Protein 8TW0 (pdb70)

B-factor: mean 18.51, std 9.75, range [5.6, 65.68]

Solvent-accessible surface area: 6168 Å² total

Secondary structure (P-SEA, 3-state):
ccccccccccccccccccccccccc/ccccccccccccccccccccccccc/cccccccccccccccccccccccccc

Sequence (76 aa):
PKGRGPKGFGYGPRGRGKKGPRGPGSSKGDGPGDRGPKGPGYKGPGDKGFRPDGDRGPRGPGYGDDGPEGDGPPGDG

Radius of gyration: 24.78 Å; Cα contacts (8 Å, |Δi|>4): 257; chains: 3; bounding box: 76×41×23 Å

Structure (mmCIF, N/CA/C/O backbone):
data_8TW0
#
_entry.id   8TW0
#
_cell.length_a   27.706
_cell.length_b   27.876
_cell.length_c   28.396
_cell.angle_alpha   109.42
_cell.angle_beta   111.80
_cell.angle_gamma   95.73
#
_symmetry.space_group_name_H-M   'P 1'
#
loop_
_entity.id
_entity.type
_entity.pdbx_description
1 polymer 'Collagen Mimetic Peptide A'
2 polymer 'Collagen Mimetic Peptide B'
3 polymer 'Collagen Mimetic Peptide C'
4 non-polymer 'SULFATE ION'
5 water water
#
loop_
_atom_site.group_PDB
_atom_site.id
_atom_site.type_symbol
_atom_site.label_atom_id
_atom_site.label_alt_id
_atom_site.label_comp_id
_atom_site.label_asym_id
_atom_site.label_entity_id
_atom_site.label_seq_id
_atom_site.pdbx_PDB_ins_code
_atom_site.Cartn_x
_atom_site.Cartn_y
_atom_site.Cartn_z
_atom_site.occupancy
_atom_site.B_iso_or_equiv
_atom_site.auth_seq_id
_atom_site.auth_comp_id
_atom_site.auth_asym_id
_atom_site.auth_atom_id
_atom_site.pdbx_PDB_model_num
ATOM 7 N N . PRO A 1 2 ? -18.25490 -6.55735 -5.77599 1.000 28.77463 1 PRO A N 1
ATOM 8 C CA . PRO A 1 2 ? -16.90893 -7.11969 -5.63943 1.000 24.88134 1 PRO A CA 1
ATOM 9 C C . PRO A 1 2 ? -15.94741 -6.24276 -4.85512 1.000 24.29772 1 PRO A C 1
ATOM 10 O O . PRO A 1 2 ? -16.03330 -5.03343 -4.86130 1.000 27.22424 1 PRO A O 1
ATOM 21 N N . LYS A 1 3 ? -15.01999 -6.89661 -4.16699 1.000 21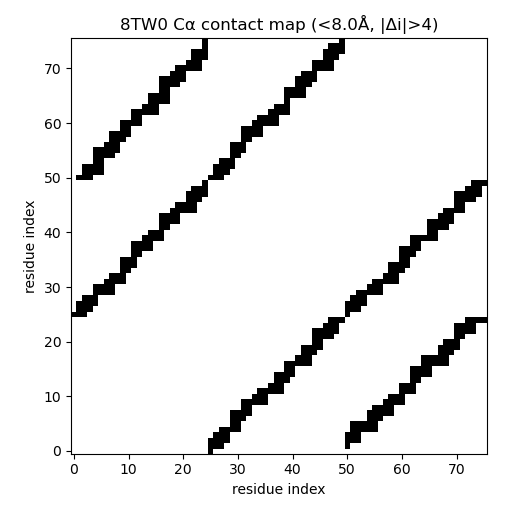.91900 2 LYS A N 1
ATOM 22 C CA . LYS A 1 3 ? -14.00150 -6.21352 -3.38604 1.000 20.71045 2 LYS A CA 1
ATOM 23 C C . LYS A 1 3 ? -12.95821 -5.58614 -4.30897 1.000 20.92118 2 LYS A C 1
ATOM 24 O O . LYS A 1 3 ? -12.51352 -6.21188 -5.27022 1.000 16.22557 2 LYS A O 1
ATOM 43 N N . GLY A 1 4 ? -12.57087 -4.34696 -4.01330 1.000 17.71234 3 GLY A N 1
ATOM 44 C CA . GLY A 1 4 ? -11.57287 -3.65954 -4.79983 1.000 15.46799 3 GLY A CA 1
ATOM 45 C C . GLY A 1 4 ? -10.18043 -4.18016 -4.52039 1.000 11.98495 3 GLY A C 1
ATOM 46 O O . GLY A 1 4 ? -9.95720 -5.02885 -3.65902 1.000 13.51128 3 GLY A O 1
ATOM 50 N N . ARG A 1 5 ? -9.22054 -3.64801 -5.27175 1.000 14.75517 4 ARG A N 1
ATOM 51 C CA . ARG A 1 5 ? -7.82249 -4.04409 -5.12139 1.000 12.74468 4 ARG A CA 1
ATOM 52 C C . ARG A 1 5 ? -7.19049 -3.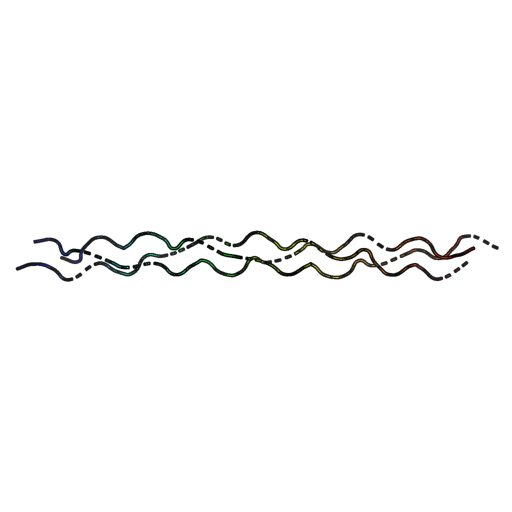40221 -3.89551 1.000 14.82309 4 ARG A C 1
ATOM 53 O O . ARG A 1 5 ? -7.69566 -2.41136 -3.37547 1.000 15.49574 4 ARG A O 1
ATOM 89 N N . GLY A 1 7 ? -4.85646 -1.07105 -1.74181 1.000 12.59851 6 GLY A N 1
ATOM 90 C CA . GLY A 1 7 ? -4.45612 0.30034 -1.96698 1.000 11.60887 6 GLY A CA 1
ATOM 91 C C . GLY A 1 7 ? -2.99860 0.40885 -2.35107 1.000 9.23025 6 GLY A C 1
ATOM 92 O O . GLY A 1 7 ? -2.25144 -0.56694 -2.28993 1.000 12.34880 6 GLY A O 1
ATOM 96 N N . PRO A 1 8 ? -2.58603 1.60326 -2.75086 1.000 8.73086 7 PRO A N 1
ATOM 97 C CA . PRO A 1 8 ? -1.19522 1.80179 -3.16455 1.000 10.75132 7 PRO A CA 1
ATOM 98 C C . PRO A 1 8 ? -0.23871 1.75950 -1.98444 1.000 8.49503 7 PRO A C 1
ATOM 99 O O . PRO A 1 8 ? -0.6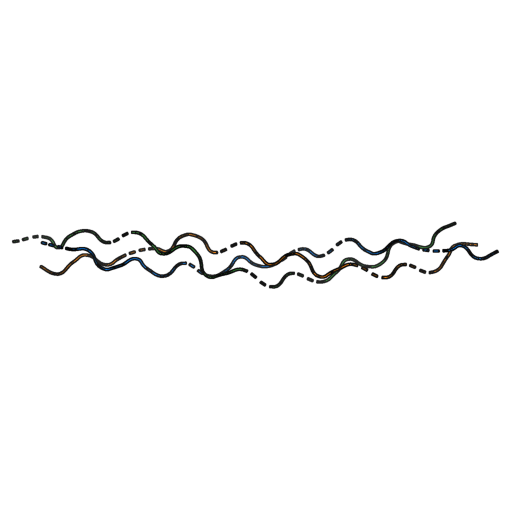1499 1.93622 -0.82508 1.000 9.14822 7 PRO A O 1
ATOM 110 N N . LYS A 1 9 ? 1.02717 1.52024 -2.31322 1.000 10.98790 8 LYS A N 1
ATOM 111 C CA . LYS A 1 9 ? 2.07208 1.49563 -1.30512 1.000 8.76533 8 LYS A CA 1
ATOM 112 C C . LYS A 1 9 ? 2.22010 2.86994 -0.66736 1.000 11.05317 8 LYS A C 1
ATOM 113 O O . LYS A 1 9 ? 2.07533 3.90028 -1.33080 1.000 8.57676 8 LYS A O 1
ATOM 132 N N . GLY A 1 10 ? 2.51459 2.87805 0.62805 1.000 9.67298 9 GLY A N 1
ATOM 133 C CA . GLY A 1 10 ? 2.69188 4.13255 1.33250 1.000 7.59375 9 GLY A CA 1
ATOM 134 C C . GLY A 1 10 ? 3.85520 4.93198 0.78504 1.000 8.59473 9 GLY A C 1
ATOM 135 O O . GLY A 1 10 ? 4.72150 4.42323 0.06809 1.000 9.15329 9 GLY A O 1
ATOM 139 N N . PHE A 1 11 ? 3.86688 6.21474 1.13061 1.000 7.14780 10 PHE A N 1
ATOM 140 C CA . PHE A 1 11 ? 4.96809 7.08575 0.74235 1.000 8.48990 10 PHE A CA 1
ATOM 141 C C . PHE A 1 11 ? 6.21048 6.75257 1.56911 1.000 7.53234 10 PHE A C 1
ATOM 142 O O . PHE A 1 11 ? 6.10610 6.21163 2.66890 1.000 7.29562 10 PHE A O 1
ATOM 174 N N . GLY A 1 13 ? 9.32611 7.26272 4.09673 1.000 9.09998 12 GLY A N 1
ATOM 175 C CA . GLY A 1 13 ? 9.43728 7.98746 5.34664 1.000 9.82784 12 GLY A CA 1
ATOM 176 C C . GLY A 1 13 ? 10.31954 9.21359 5.21773 1.000 9.95514 12 GLY A C 1
ATOM 177 O O . GLY A 1 13 ? 10.84823 9.50366 4.14156 1.000 10.16275 12 GLY A O 1
ATOM 181 N N . TYR A 1 14 ? 10.47803 9.93737 6.31965 1.000 10.42099 13 TYR A N 1
ATOM 182 C CA . TYR A 1 14 ? 11.28673 11.14165 6.32079 1.000 11.21343 13 TYR A CA 1
ATOM 183 C C . TYR A 1 14 ? 12.73298 10.81671 6.01628 1.000 9.26938 13 TYR A C 1
ATOM 184 O O . TYR A 1 14 ? 13.20140 9.72578 6.31726 1.000 12.05389 13 TYR A O 1
ATOM 217 N N . GLY A 1 16 ? 16.55201 10.72301 6.87755 1.000 10.99022 15 GLY A N 1
ATOM 218 C CA . GLY A 1 16 ? 17.17133 10.48215 8.16420 1.000 8.89259 15 GLY A CA 1
ATOM 219 C C . GLY A 1 16 ? 17.82343 11.71955 8.76474 1.000 10.48162 15 GLY A C 1
ATOM 220 O O . GLY A 1 16 ? 17.99627 12.74233 8.08695 1.000 11.74228 15 GLY A O 1
ATOM 224 N N . PRO A 1 17 ? 18.18754 11.64142 10.04336 1.000 8.75514 16 PRO A N 1
ATOM 225 C CA . PRO A 1 17 ? 18.90927 12.75291 10.66277 1.000 9.34479 16 PRO A CA 1
ATOM 226 C C . PRO A 1 17 ? 20.21495 13.02473 9.93540 1.000 9.41969 16 PRO A C 1
ATOM 227 O O . PRO A 1 17 ? 20.83106 12.13200 9.34604 1.000 9.10587 16 PRO A O 1
ATOM 238 N N . ARG A 1 18 ? 20.63099 14.28179 9.97164 1.000 9.49182 17 ARG A N 1
ATOM 239 C CA . ARG A 1 18 ? 21.91206 14.64024 9.39379 1.000 9.26458 17 ARG A CA 1
ATOM 240 C C . ARG A 1 18 ? 23.03161 13.96249 10.17407 1.000 7.72659 17 ARG A C 1
ATOM 241 O O . ARG A 1 18 ? 22.92134 13.72742 11.38002 1.000 9.48572 17 ARG A O 1
ATOM 262 N N . GLY A 1 19 ? 24.11854 13.64524 9.48216 1.000 8.36523 18 GLY A N 1
ATOM 263 C CA . GLY A 1 19 ? 25.26013 13.06671 10.15302 1.000 6.68089 18 GLY A CA 1
ATOM 264 C C . GLY A 1 19 ? 25.91248 14.04097 11.12081 1.000 7.52844 18 GLY A C 1
ATOM 265 O O . GLY A 1 19 ? 25.58944 15.22874 11.18234 1.000 7.79533 18 GLY A O 1
ATOM 269 N N . ARG A 1 20 ? 26.84786 13.51136 11.90451 1.000 8.45271 19 ARG A N 1
ATOM 270 C CA . ARG A 1 20 ? 27.61124 14.33338 12.83318 1.000 9.88317 19 ARG A CA 1
ATOM 271 C C . ARG A 1 20 ? 28.36241 15.40368 12.07537 1.000 8.01046 19 ARG A C 1
ATOM 272 O O . ARG A 1 20 ? 28.76033 15.18761 10.93577 1.000 8.50956 19 ARG A O 1
ATOM 308 N N . GLY A 1 22 ? 31.46288 17.37567 10.73521 1.000 9.63751 21 GLY A N 1
ATOM 309 C CA . GLY A 1 22 ? 32.73643 16.84828 10.30046 1.000 10.20305 21 GLY A CA 1
ATOM 310 C C . GLY A 1 22 ? 33.80019 16.97007 11.37436 1.000 11.74120 21 GLY A C 1
ATOM 311 O O . GLY A 1 22 ? 33.6949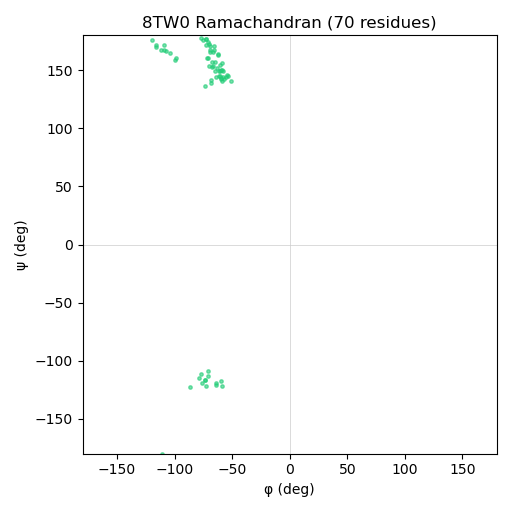4 17.79179 12.29277 1.000 10.77384 21 GLY A O 1
ATOM 315 N N . LYS A 1 23 ? 34.82460 16.13530 11.23700 1.000 9.57060 22 LYS A N 1
ATOM 316 C CA . LYS A 1 23 ? 36.00065 16.20335 12.09007 1.000 12.70711 22 LYS A CA 1
ATOM 317 C C . LYS A 1 23 ? 36.62312 17.59322 12.05013 1.000 10.61219 22 LYS A C 1
ATOM 318 O O . LYS A 1 23 ? 36.62438 18.26271 11.01493 1.000 11.64001 22 LYS A O 1
ATOM 337 N N . LYS A 1 24 ? 37.15076 18.01936 13.19587 1.000 8.59708 23 LYS A N 1
ATOM 338 C CA . LYS A 1 24 ? 37.96449 19.22709 13.27154 1.000 9.84250 23 LYS A CA 1
ATOM 339 C C . LYS A 1 24 ? 39.10031 19.15802 12.25788 1.000 8.52607 23 LYS A C 1
ATOM 340 O O . LYS A 1 24 ? 39.64616 18.08680 11.98624 1.000 10.96365 23 LYS A 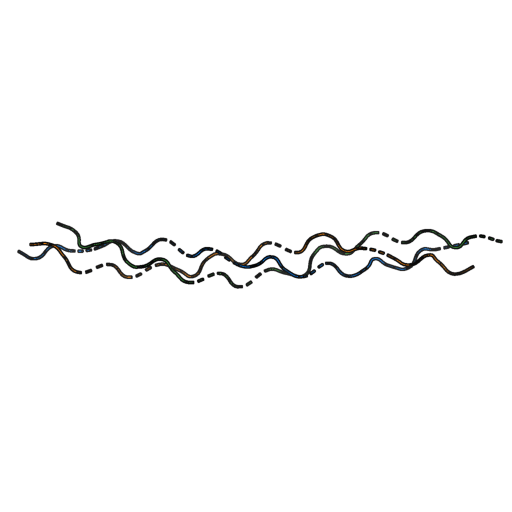O 1
ATOM 359 N N . GLY A 1 25 ? 39.45506 20.30823 11.69240 1.000 9.60634 24 GLY A N 1
ATOM 360 C CA . GLY A 1 25 ? 40.42847 20.35055 10.62684 1.000 10.58105 24 GLY A CA 1
ATOM 361 C C . GLY A 1 25 ? 41.82761 20.01506 11.10251 1.000 10.80865 24 GLY A C 1
ATOM 362 O O . GLY A 1 25 ? 42.10622 19.96101 12.30164 1.000 9.29644 24 GLY A O 1
ATOM 366 N N . PRO A 1 26 ? 42.73722 19.76761 10.16309 1.000 9.17289 25 PRO A N 1
ATOM 367 C CA . PRO A 1 26 ? 44.13939 19.55328 10.53663 1.000 11.17633 25 PRO A CA 1
ATOM 368 C C . PRO A 1 26 ? 44.74406 20.77346 11.21385 1.000 10.80250 25 PRO A C 1
ATOM 369 O O . PRO A 1 26 ? 44.38040 21.91730 10.92784 1.000 10.42323 25 PRO A O 1
ATOM 380 N N . ARG A 1 27 ? 45.69351 20.51089 12.11041 1.000 11.08852 26 ARG A N 1
ATOM 381 C CA . ARG A 1 27 ? 46.44409 21.58559 12.74290 1.000 11.78490 26 ARG A CA 1
ATOM 382 C C . ARG A 1 27 ? 47.17943 22.39828 11.68825 1.000 12.35092 26 ARG A C 1
ATOM 383 O O . ARG A 1 27 ? 47.68907 21.85513 10.70439 1.000 11.47663 26 ARG A O 1
ATOM 404 N N . GLY A 1 28 ? 47.23231 23.70928 11.90532 1.000 11.77085 27 GLY A N 1
ATOM 405 C CA . GLY A 1 28 ? 47.87337 24.62470 10.98905 1.000 12.10522 27 GLY A CA 1
ATOM 406 C C . GLY A 1 28 ? 49.38245 24.50950 10.98998 1.000 13.28552 27 GLY A C 1
ATOM 407 O O . GLY A 1 28 ? 49.97429 23.78568 11.79422 1.000 14.10480 27 GLY A O 1
ATOM 411 N N . PRO A 1 29 ? 50.04510 25.24168 10.07766 1.000 15.16554 28 PRO A N 1
ATOM 412 C CA . PRO A 1 29 ? 51.49788 25.12754 9.97574 1.000 20.64647 28 PRO A CA 1
ATOM 413 C C . PRO A 1 29 ? 52.22033 25.85363 11.09214 1.000 21.84910 28 PRO A C 1
ATOM 414 O O . PRO A 1 29 ? 51.63620 26.69058 11.78424 1.000 16.53247 28 PRO A O 1
ATOM 440 N N . GLY A 1 31 ? 54.65043 28.48126 12.94703 1.000 29.32809 30 GLY A N 1
ATOM 441 C CA . GLY A 1 31 ? 54.71538 29.93082 12.76073 1.000 25.59964 30 GLY A CA 1
ATOM 442 C C . GLY A 1 31 ? 55.92778 30.30144 11.88208 1.000 37.05103 30 GLY A C 1
ATOM 443 O O . GLY A 1 31 ? 56.91475 29.56217 11.82001 1.000 39.18779 30 GLY A O 1
ATOM 456 N N . SER B 2 2 ? -17.16552 -2.87796 -3.32973 1.000 28.39500 1 SER B N 1
ATOM 457 C CA A SER B 2 2 ? -16.72649 -2.47712 -2.00019 0.600 31.86417 1 SER B CA 1
ATOM 458 C CA B SER B 2 2 ? -16.72622 -2.47650 -2.00119 0.400 31.84780 1 SER B CA 1
ATOM 459 C C . SER B 2 2 ? -15.23453 -2.10419 -2.00047 1.000 26.64980 1 SER B C 1
ATOM 460 O O . SER B 2 2 ? -14.43806 -2.54551 -2.85399 1.000 23.92496 1 SER B O 1
ATOM 473 N N . LYS B 2 3 ? -14.83911 -1.29902 -1.01274 1.000 23.75839 2 LYS B N 1
ATOM 474 C CA . LYS B 2 3 ? -13.47347 -0.76667 -0.91958 1.000 23.36792 2 LYS B CA 1
ATOM 475 C C . LYS B 2 3 ? -12.44755 -1.85119 -0.60197 1.000 22.01052 2 LYS B C 1
ATOM 476 O O . LYS B 2 3 ? -12.68045 -2.71619 0.23991 1.000 20.97170 2 LYS B O 1
ATOM 495 N N . GLY B 2 4 ? -11.29499 -1.77908 -1.26960 1.000 18.34702 3 GLY B N 1
ATOM 496 C CA . GLY B 2 4 ? -10.24263 -2.75161 -1.07786 1.000 17.10581 3 GLY B CA 1
ATOM 497 C C . GLY B 2 4 ? -9.51891 -2.59614 0.25137 1.000 16.50790 3 GLY B C 1
ATOM 498 O O . GLY B 2 4 ? -9.76450 -1.68255 1.04235 1.000 18.60069 3 GLY B O 1
ATOM 502 N N . ASP B 2 5 ? -8.59125 -3.52157 0.48828 1.000 15.92452 4 ASP B N 1
ATOM 503 C CA . ASP B 2 5 ? -7.79518 -3.53143 1.71347 1.000 16.58151 4 ASP B CA 1
ATOM 504 C C . ASP B 2 5 ? -6.66049 -2.50393 1.62957 1.000 15.28748 4 ASP B C 1
ATOM 505 O O . ASP B 2 5 ? -6.30386 -2.05391 0.54493 1.000 15.54857 4 ASP B O 1
ATOM 529 N N . GLY B 2 7 ? -3.08241 -0.66195 1.43669 1.000 15.33656 6 GLY B N 1
ATOM 530 C CA . GLY B 2 7 ? -1.84266 -0.94233 0.73532 1.000 15.67243 6 GLY B CA 1
ATOM 531 C C . GLY B 2 7 ? -0.71360 -1.21303 1.70829 1.000 15.60555 6 GLY B C 1
ATOM 532 O O . GLY B 2 7 ? -0.87792 -1.01437 2.91263 1.000 15.16519 6 GLY B O 1
ATOM 536 N N . PRO B 2 8 ? 0.43471 -1.67961 1.19577 1.000 15.80647 7 PRO B N 1
ATOM 537 C CA . PRO B 2 8 ? 1.58775 -1.98626 2.04927 1.000 12.73427 7 PRO B CA 1
ATOM 538 C C . PRO B 2 8 ? 2.28679 -0.73307 2.56494 1.000 11.37075 7 PRO B C 1
ATOM 539 O O . PRO B 2 8 ? 2.08742 0.34678 2.01181 1.000 12.30879 7 PRO B O 1
ATOM 565 N N . GLY B 2 10 ? 5.09530 2.07646 3.20445 1.000 12.79096 9 GLY B N 1
ATOM 566 C CA . GLY B 2 10 ? 6.10647 2.67548 2.36566 1.000 11.75633 9 GLY B CA 1
ATOM 567 C C . GLY B 2 10 ? 7.50808 2.27819 2.79801 1.000 12.45690 9 GLY B C 1
ATOM 568 O O . GLY B 2 10 ? 7.71009 1.72499 3.88607 1.000 11.68337 9 GLY B O 1
ATOM 572 N N . ASP B 2 11 ? 8.47530 2.56250 1.93095 1.000 12.72800 10 ASP B N 1
ATOM 573 C CA . ASP B 2 11 ? 9.87658 2.30765 2.23626 1.000 15.80986 10 ASP B CA 1
ATOM 574 C C . ASP B 2 11 ? 10.36779 3.21205 3.36300 1.000 11.79694 10 ASP B C 1
ATOM 575 O O . ASP B 2 11 ? 9.86609 4.32057 3.56955 1.000 11.02969 10 ASP B O 1
ATOM 584 N N . ARG B 2 12 ? 11.38234 2.73704 4.07890 1.000 12.63007 11 ARG B N 1
ATOM 585 C CA . ARG B 2 12 ? 12.12172 3.61612 4.96913 1.000 11.25112 11 ARG B CA 1
ATOM 586 C C . ARG B 2 12 ? 12.62587 4.81442 4.17798 1.000 12.26675 11 ARG B C 1
ATOM 587 O O . ARG B 2 12 ? 12.93951 4.70404 2.99017 1.000 11.91717 11 ARG B O 1
ATOM 608 N N . GLY B 2 13 ? 12.68277 5.96683 4.83211 1.000 9.59246 12 GLY B N 1
ATOM 609 C CA . GLY B 2 13 ? 13.11169 7.17539 4.17397 1.000 10.46385 12 GLY B CA 1
ATOM 610 C C . GLY B 2 13 ? 14.57058 7.12055 3.76320 1.000 10.29665 12 GLY B C 1
ATOM 611 O O . GLY B 2 13 ? 15.32874 6.23957 4.18128 1.000 10.38988 12 GLY B O 1
ATOM 615 N N . PRO B 2 14 ? 14.98889 8.06928 2.92747 1.000 9.75870 13 PRO B N 1
ATOM 616 C CA . PRO B 2 14 ? 16.39262 8.12058 2.50413 1.000 10.34788 13 PRO B CA 1
ATOM 617 C C . PRO B 2 14 ? 17.33272 8.30555 3.68283 1.000 8.83697 13 PRO B C 1
ATOM 618 O O . PRO B 2 14 ? 16.96987 8.86052 4.72139 1.000 10.02941 13 PRO B O 1
ATOM 629 N N . LYS B 2 15 ? 18.56594 7.83683 3.49579 1.000 8.38807 14 LYS B N 1
ATOM 630 C CA . LYS B 2 15 ? 19.63480 8.12999 4.43992 1.000 8.28144 14 LYS B CA 1
ATOM 631 C C . LYS B 2 15 ? 19.81066 9.63945 4.57881 1.000 9.02150 14 LYS B C 1
ATOM 632 O O . LYS B 2 15 ? 19.67436 10.39148 3.61024 1.000 10.73712 14 LYS B O 1
ATOM 651 N N . GLY B 2 16 ? 20.08684 10.08781 5.79970 1.000 8.29689 15 GLY B N 1
ATOM 652 C CA . GLY B 2 16 ? 20.21433 11.50158 6.07129 1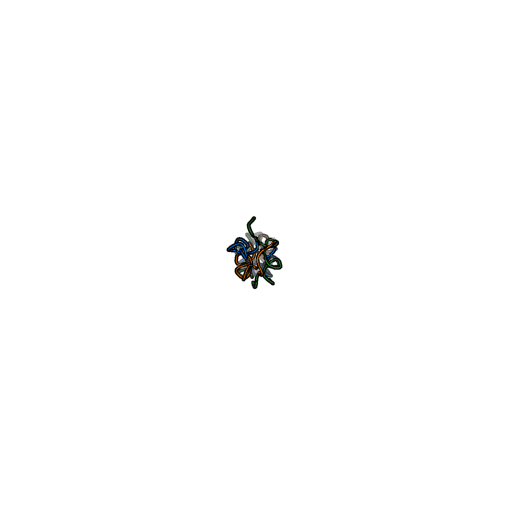.000 7.68967 15 GLY B CA 1
ATOM 653 C C . GLY B 2 16 ? 21.35500 12.13157 5.30057 1.000 10.31925 15 GLY B C 1
ATOM 654 O O . GLY B 2 16 ? 22.24535 11.44341 4.79442 1.000 9.30043 15 GLY B O 1
ATOM 658 N N . PRO B 2 17 ? 21.35656 13.47034 5.20874 1.000 9.37894 16 PRO B N 1
ATOM 659 C CA . PRO B 2 17 ? 22.42581 14.19173 4.51934 1.000 9.29242 16 PRO B CA 1
ATOM 660 C C . PRO B 2 17 ? 23.74069 14.14871 5.28764 1.000 8.11098 16 PRO B C 1
ATOM 661 O O . PRO B 2 17 ? 23.73988 13.89784 6.49573 1.000 9.93873 16 PRO B O 1
ATOM 687 N N . GLY B 2 19 ? 26.86892 15.34630 7.38592 1.000 8.06121 18 GLY B N 1
ATOM 688 C CA . GLY B 2 19 ? 26.98566 16.34363 8.42931 1.000 6.93193 18 GLY B CA 1
ATOM 689 C C . GLY B 2 19 ? 27.51570 17.66695 7.90661 1.000 8.84510 18 GLY B C 1
ATOM 690 O O . GLY B 2 19 ? 28.10379 17.73714 6.82869 1.000 12.12296 18 GLY B O 1
ATOM 694 N N . TYR B 2 20 ? 27.28895 18.72604 8.67393 1.000 9.74931 19 TYR B N 1
ATOM 695 C CA . TYR B 2 20 ? 27.86488 20.01489 8.34110 1.000 10.05896 19 TYR B CA 1
ATOM 696 C C . TYR B 2 20 ? 29.38612 19.95876 8.43758 1.000 10.71707 19 TYR B C 1
ATOM 697 O O . TYR B 2 20 ? 29.96535 19.12025 9.13088 1.000 10.57205 19 TYR B O 1
ATOM 715 N N . LYS B 2 21 ? 30.03352 20.87241 7.72183 1.000 11.25303 20 LYS B N 1
ATOM 716 C CA . LYS B 2 21 ? 31.48815 20.93834 7.74044 1.000 13.78998 20 LYS B CA 1
ATOM 717 C C . LYS B 2 21 ? 31.99375 21.16263 9.15811 1.000 10.10698 20 LYS B C 1
ATOM 718 O O . LYS B 2 21 ? 31.41537 21.93084 9.93290 1.000 11.77408 20 LYS B O 1
ATOM 737 N N . GLY B 2 22 ? 33.09371 20.49600 9.48769 1.000 10.11658 21 GLY B N 1
ATOM 738 C CA . GLY B 2 22 ? 33.64601 20.54005 10.81655 1.000 8.97711 21 GLY B CA 1
ATOM 739 C C . GLY B 2 22 ? 34.30148 21.86432 11.13396 1.000 9.59007 21 GLY B C 1
ATOM 740 O O . GLY B 2 22 ? 34.46794 22.72865 10.26780 1.000 10.74208 21 GLY B O 1
ATOM 744 N N . PRO B 2 23 ? 34.69278 22.04756 12.40318 1.000 9.25992 22 PRO B N 1
ATOM 745 C CA . PRO B 2 23 ? 35.33906 23.28487 12.84169 1.000 10.51881 22 PRO B CA 1
ATOM 746 C C . PRO B 2 23 ? 36.78104 23.40030 12.35746 1.000 8.77188 22 PRO B C 1
ATOM 747 O O . PRO B 2 23 ? 37.41796 22.39284 12.05360 1.000 8.16800 22 PRO B O 1
ATOM 773 N N . GLY B 2 25 ? 40.74778 23.67707 12.19322 1.000 10.43092 24 GLY B N 1
ATOM 774 C CA . GLY B 2 25 ? 41.81316 23.01960 12.92856 1.000 8.33567 24 GLY B CA 1
ATOM 775 C C . GLY B 2 25 ? 42.50598 23.93091 13.92530 1.000 11.49876 24 GLY B C 1
ATOM 776 O O . GLY B 2 25 ? 42.34236 25.14844 13.89717 1.000 9.20321 24 GLY B O 1
ATOM 780 N N . ASP B 2 26 ? 43.28778 23.33011 14.81443 1.000 11.23577 25 ASP B N 1
ATOM 781 C CA . ASP B 2 26 ? 44.02573 24.10209 15.80000 1.000 9.75363 25 ASP B CA 1
ATOM 782 C C . ASP B 2 26 ? 45.11470 24.95063 15.15119 1.000 9.09186 25 ASP B C 1
ATOM 783 O O . ASP B 2 26 ? 45.64908 24.63226 14.08688 1.000 9.77780 25 ASP B O 1
ATOM 792 N N . LYS B 2 27 ? 45.43729 26.04814 15.82380 1.000 9.99906 26 LYS B N 1
ATOM 793 C CA . LYS B 2 27 ? 46.57956 26.86352 15.44744 1.000 10.75389 26 LYS B CA 1
ATOM 794 C C . LYS B 2 27 ? 47.85653 26.03346 15.51718 1.000 12.67179 26 LYS B C 1
ATOM 795 O O . LYS B 2 27 ? 48.00711 25.17468 16.38943 1.000 13.26830 26 LYS B O 1
ATOM 814 N N . GLY B 2 28 ? 48.77150 26.28260 14.58477 1.000 12.87245 27 GLY B N 1
ATOM 815 C CA . GLY B 2 28 ? 49.99506 25.51191 14.51335 1.000 18.03058 27 GLY B CA 1
ATOM 816 C C . GLY B 2 28 ? 50.94236 25.79257 15.66507 1.000 22.12116 27 GLY B C 1
ATOM 817 O O . GLY B 2 28 ? 50.74859 26.69601 16.47996 1.000 18.02307 27 GLY B O 1
ATOM 821 N N . PHE B 2 29 ? 52.00066 24.98302 15.71461 1.000 31.02034 28 PHE B N 1
ATOM 822 C CA . PHE B 2 29 ? 53.02750 25.12499 16.73963 1.000 41.35283 28 PHE B CA 1
ATOM 823 C C . PHE B 2 29 ? 53.81882 26.41151 16.53524 1.000 37.88204 28 PHE B C 1
ATOM 824 O O . PHE B 2 29 ? 54.11646 26.80714 15.40536 1.000 33.94044 28 PHE B O 1
ATOM 841 N N . ARG B 2 30 ? 54.15990 27.06810 17.63748 1.000 36.92809 29 ARG B N 1
ATOM 842 C CA . ARG B 2 30 ? 55.04039 28.22645 17.57770 1.000 50.93189 29 ARG B CA 1
ATOM 843 C C . ARG B 2 30 ? 56.47914 27.76498 17.37227 1.000 45.61769 29 ARG B C 1
ATOM 844 O O . ARG B 2 30 ? 57.17150 28.24679 16.47616 1.000 55.47368 29 ARG B O 1
ATOM 854 N N . PRO C 3 2 ? -13.45695 -0.05198 -5.73577 1.000 18.94599 1 PRO C N 1
ATOM 855 C CA . PRO C 3 2 ? -12.37899 0.93394 -5.61848 1.000 21.04185 1 PRO C CA 1
ATOM 856 C C . PRO C 3 2 ? -11.17269 0.44313 -4.83242 1.000 17.21835 1 PRO C C 1
ATOM 857 O O . PRO C 3 2 ? -11.27636 -0.43715 -3.99991 1.000 19.63108 1 PRO C O 1
ATOM 868 N N . ASP C 3 3 ? -10.01719 1.04753 -5.11176 1.000 17.54065 2 ASP C N 1
ATOM 869 C CA . ASP C 3 3 ? -8.78313 0.74988 -4.39340 1.000 13.93586 2 ASP C CA 1
ATOM 870 C C . ASP C 3 3 ? -8.95019 0.98928 -2.89771 1.000 15.45249 2 ASP C C 1
ATOM 871 O O . ASP C 3 3 ? -9.69969 1.86970 -2.48168 1.000 18.12886 2 ASP C O 1
ATOM 880 N N . GLY C 3 4 ? -8.23117 0.21943 -2.08842 1.000 15.14665 3 GLY C N 1
ATOM 881 C CA . GLY C 3 4 ? -8.15594 0.49334 -0.67343 1.000 12.48923 3 GLY C CA 1
ATOM 882 C C . GLY C 3 4 ? -7.30886 1.71905 -0.38782 1.000 13.52970 3 GLY C C 1
ATOM 883 O O . GLY C 3 4 ? -6.73555 2.34275 -1.27923 1.000 12.61344 3 GLY C O 1
ATOM 887 N N . ASP C 3 5 ? -7.25041 2.07189 0.89620 1.000 11.67332 4 ASP C N 1
ATOM 888 C CA . ASP C 3 5 ? -6.43194 3.19270 1.33979 1.000 10.32542 4 ASP C CA 1
ATOM 889 C C . ASP C 3 5 ? -4.96962 2.96816 0.98308 1.000 8.00391 4 ASP C C 1
ATOM 890 O O . ASP C 3 5 ? -4.47625 1.83700 0.96661 1.000 10.39032 4 ASP C O 1
ATOM 899 N N . ARG C 3 6 ? -4.25761 4.06855 0.74897 1.000 10.46393 5 ARG C N 1
ATOM 900 C CA . ARG C 3 6 ? -2.80553 3.99878 0.68385 1.000 8.25816 5 ARG C CA 1
ATOM 901 C C . ARG C 3 6 ? -2.24310 3.53030 2.02396 1.000 9.04950 5 ARG C C 1
ATOM 902 O O . ARG C 3 6 ? -2.77009 3.85108 3.09508 1.000 11.40183 5 ARG C 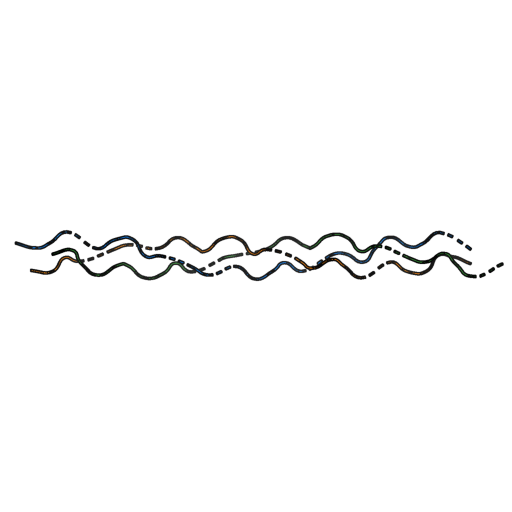O 1
ATOM 923 N N . GLY C 3 7 ? -1.16152 2.75993 1.95624 1.000 9.28514 6 GLY C N 1
ATOM 924 C CA . GLY C 3 7 ? -0.54446 2.20703 3.13840 1.000 12.20947 6 GLY C CA 1
ATOM 925 C C . GLY C 3 7 ? 0.12566 3.26617 3.99260 1.000 9.67890 6 GLY C C 1
ATOM 926 O O . GLY C 3 7 ? 0.27525 4.42391 3.58880 1.000 9.43461 6 GLY C O 1
ATOM 930 N N . PRO C 3 8 ? 0.54986 2.88397 5.19555 1.000 11.10198 7 PRO C N 1
ATOM 931 C CA . PRO C 3 8 ? 1.24472 3.83656 6.06496 1.000 9.26695 7 PRO C CA 1
ATOM 932 C C . PRO C 3 8 ? 2.56019 4.30433 5.45410 1.000 10.52321 7 PRO C C 1
ATOM 933 O O . PRO C 3 8 ? 3.20753 3.58745 4.68718 1.000 9.24232 7 PRO C O 1
ATOM 944 N N . ARG C 3 9 ? 2.96634 5.51857 5.82337 1.000 11.43087 8 ARG C N 1
ATOM 945 C CA . ARG C 3 9 ? 4.29989 5.98866 5.46697 1.000 9.77631 8 ARG C CA 1
ATOM 946 C C . ARG C 3 9 ? 5.36418 5.08489 6.07531 1.000 11.67302 8 ARG C C 1
ATOM 947 O O . ARG C 3 9 ? 5.19163 4.51496 7.15842 1.000 13.80632 8 ARG C O 1
ATOM 968 N N . GLY C 3 10 ? 6.49086 4.98273 5.38629 1.000 12.39286 9 GLY C N 1
ATOM 969 C CA . GLY C 3 10 ? 7.61171 4.24272 5.90624 1.000 14.17304 9 GLY C CA 1
ATOM 970 C C . GLY C 3 10 ? 8.24621 4.94083 7.09525 1.000 15.17923 9 GLY C C 1
ATOM 971 O O . GLY C 3 10 ? 7.99168 6.11853 7.36473 1.000 12.32888 9 GLY C O 1
ATOM 975 N N . PRO C 3 11 ? 9.10004 4.21981 7.83500 1.000 13.65992 10 PRO C N 1
ATOM 976 C CA . PRO C 3 11 ? 9.77990 4.81141 8.99221 1.000 15.91953 10 PRO C CA 1
ATOM 977 C C . PRO C 3 11 ? 10.85338 5.82691 8.58062 1.000 12.73538 10 PRO C C 1
ATOM 978 O O . PRO C 3 11 ? 11.21429 5.89003 7.40756 1.000 12.39645 10 PRO C O 1
ATOM 1004 N N . GLY C 3 13 ? 14.37108 7.66542 7.85862 1.000 11.35856 12 GLY C N 1
ATOM 1005 C CA . GLY C 3 13 ? 15.67779 7.23841 7.39457 1.000 11.01900 12 GLY C CA 1
ATOM 1006 C C . GLY C 3 13 ? 16.72678 7.15769 8.48932 1.000 11.18167 12 GLY C C 1
ATOM 1007 O O . GLY C 3 13 ? 16.55004 7.66627 9.60388 1.000 11.49996 12 GLY C O 1
ATOM 1011 N N . TYR C 3 14 ? 17.82674 6.48512 8.17091 1.000 6.61178 13 TYR C N 1
ATOM 1012 C CA . TYR C 3 14 ? 18.93381 6.33801 9.09867 1.000 5.77475 13 TYR C CA 1
ATOM 1013 C C . TYR C 3 14 ? 19.88928 7.53074 8.97817 1.000 8.05741 13 TYR C C 1
ATOM 1014 O O . TYR C 3 14 ? 19.80304 8.31091 8.02161 1.000 6.48943 13 TYR C O 1
ATOM 1047 N N . GLY C 3 16 ? 22.93765 10.24649 8.51778 1.000 8.10790 15 GLY C N 1
ATOM 1048 C CA . GLY C 3 16 ? 23.87775 10.52738 7.45061 1.000 6.07156 15 GLY C CA 1
ATOM 1049 C C . GLY C 3 16 ? 25.32483 10.36256 7.86376 1.000 6.29711 15 GLY C C 1
ATOM 1050 O O . GLY C 3 16 ? 25.61724 10.11008 9.03385 1.000 6.82508 15 GLY C O 1
ATOM 1054 N N . ASP C 3 17 ? 26.22771 10.52128 6.89987 1.000 5.59557 16 ASP C N 1
ATOM 1055 C CA . ASP C 3 17 ? 27.65837 10.39373 7.15929 1.000 8.23097 16 ASP C CA 1
ATOM 1056 C C . ASP C 3 17 ? 28.19370 11.55401 7.99664 1.000 5.98360 16 ASP C C 1
ATOM 1057 O O . ASP C 3 17 ? 27.67811 12.67530 7.95169 1.000 7.8899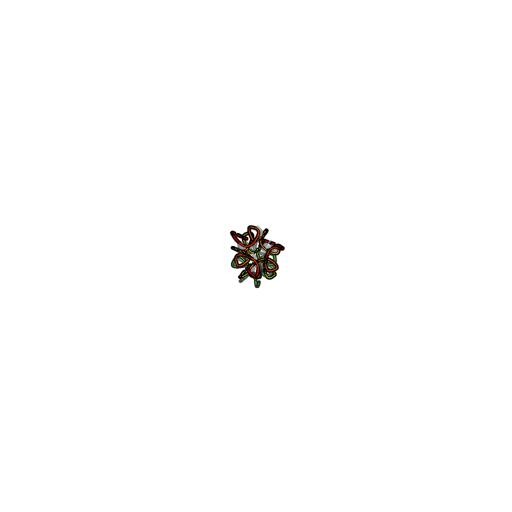6 16 ASP C O 1
ATOM 1066 N N . ASP C 3 18 ? 29.28252 11.28986 8.72239 1.000 7.12846 17 ASP C N 1
ATOM 1067 C CA . ASP C 3 18 ? 30.08531 12.37747 9.27376 1.000 8.64345 17 ASP C CA 1
ATOM 1068 C C . ASP C 3 18 ? 30.42759 13.37507 8.17265 1.000 8.05664 17 ASP C C 1
ATOM 1069 O O . ASP C 3 18 ? 30.74219 12.98777 7.04420 1.000 8.85030 17 ASP C O 1
ATOM 1078 N N . GLY C 3 19 ? 30.40174 14.65907 8.51386 1.000 9.99972 18 GLY C N 1
ATOM 1079 C CA . GLY C 3 19 ? 30.48026 15.70695 7.52273 1.000 8.83602 18 GLY C CA 1
ATOM 1080 C C . GLY C 3 19 ? 31.88393 15.92696 6.99147 1.000 11.01370 18 GLY C C 1
ATOM 1081 O O . GLY C 3 19 ? 32.86131 15.29637 7.41012 1.000 9.89513 18 GLY C O 1
ATOM 1085 N N . PRO C 3 20 ? 31.99167 16.85494 6.04106 1.000 8.13195 19 PRO C N 1
ATOM 1086 C CA . PRO C 3 20 ? 33.30997 17.22484 5.51526 1.000 11.90144 19 PRO C CA 1
ATOM 1087 C C . PRO C 3 20 ? 34.24637 17.71351 6.60789 1.000 13.55269 19 PRO C C 1
ATOM 1088 O O . PRO C 3 20 ? 33.84694 18.39629 7.55297 1.000 10.89958 19 PRO C O 1
ATOM 1099 N N . GLU C 3 21 ? 35.51669 17.37170 6.44749 1.000 11.29363 20 GLU C N 1
ATOM 1100 C CA . GLU C 3 21 ? 36.54353 17.78774 7.39023 1.000 14.33960 20 GLU C CA 1
ATOM 1101 C C . GLU C 3 21 ? 36.64403 19.31186 7.44846 1.000 11.95168 20 GLU C C 1
ATOM 1102 O O . GLU C 3 21 ? 36.46684 20.01319 6.44769 1.000 11.89698 20 GLU C O 1
ATOM 1114 N N . GLY C 3 22 ? 36.93339 19.82744 8.63706 1.000 10.69626 21 GLY C N 1
ATOM 1115 C CA . GLY C 3 22 ? 37.12970 21.25376 8.79452 1.000 9.56693 21 GLY C CA 1
ATOM 1116 C C . GLY C 3 22 ? 38.36773 21.74618 8.06439 1.000 10.40596 21 GLY C C 1
ATOM 1117 O O . GLY C 3 22 ? 39.23266 20.98040 7.63885 1.000 9.71585 21 GLY C O 1
ATOM 1121 N N . ASP C 3 23 ? 38.44152 23.06845 7.92682 1.000 11.82860 22 ASP C N 1
ATOM 1122 C CA . ASP C 3 23 ? 39.59696 23.72724 7.32691 1.000 12.38476 22 ASP C CA 1
ATOM 1123 C C . ASP C 3 23 ? 40.85316 23.51954 8.16519 1.000 10.20569 22 ASP C C 1
ATOM 1124 O O . ASP C 3 23 ? 40.77923 23.39627 9.38607 1.000 9.50991 22 ASP C O 1
ATOM 1148 N N . GLY C 3 25 ? 43.93464 24.68000 10.29146 1.000 10.40046 24 GLY C N 1
ATOM 1149 C CA . GLY C 3 25 ? 44.02759 25.75915 11.25335 1.000 10.25771 24 GLY C CA 1
ATOM 1150 C C . GLY C 3 25 ? 44.98476 26.86045 10.83376 1.000 10.34345 24 GLY C C 1
ATOM 1151 O O . GLY C 3 25 ? 45.70326 26.72822 9.84816 1.000 11.21785 24 GLY C O 1
ATOM 1155 N N . PRO C 3 26 ? 44.99314 27.95789 11.58298 1.000 9.31023 25 PRO C N 1
ATOM 1156 C CA . PRO C 3 26 ? 45.90792 29.05905 11.27762 1.000 9.65277 25 PRO C CA 1
ATOM 1157 C C . PRO C 3 26 ? 47.34089 28.67634 11.59617 1.000 10.80565 25 PRO C C 1
ATOM 1158 O O . PRO C 3 26 ? 47.58924 27.74961 12.38010 1.000 9.34170 25 PRO C O 1
ATOM 1169 N N . PRO C 3 27 ? 48.31790 29.37234 11.02523 1.000 10.62611 26 PRO C N 1
ATOM 1170 C CA . PRO C 3 27 ? 49.70713 29.11006 11.39844 1.000 14.51450 26 PRO C CA 1
ATOM 1171 C C . PRO C 3 27 ? 49.95760 29.53464 12.83263 1.000 11.22634 26 PRO C C 1
ATOM 1172 O O . PRO C 3 27 ? 49.23729 30.35673 13.40140 1.000 12.74368 26 PRO C O 1
ATOM 1183 N N . GLY C 3 28 ? 50.98912 28.94557 13.42600 1.000 13.91944 27 GLY C N 1
ATOM 1184 C CA . GLY C 3 28 ? 51.46188 29.44324 14.70032 1.000 16.85049 27 GLY C CA 1
ATOM 1185 C C . GLY C 3 28 ? 51.87444 30.89819 14.59195 1.000 15.91641 27 GLY C C 1
ATOM 1186 O O . GLY C 3 28 ? 52.18209 31.40242 13.51057 1.000 17.99296 27 GLY C O 1
ATOM 1190 N N . ASP C 3 29 ? 51.84917 31.58934 15.72258 1.000 20.19391 28 ASP C N 1
ATOM 1191 C CA . ASP C 3 29 ? 52.23703 32.99048 15.73385 1.000 21.71685 28 ASP C CA 1
ATOM 1192 C C . ASP C 3 29 ? 53.67384 33.11142 15.22923 1.000 25.81516 28 ASP C C 1
ATOM 1193 O O . ASP C 3 29 ? 54.49950 32.23249 15.48931 1.000 28.05152 28 ASP C O 1
ATOM 1217 N N . GLY C 3 31 ? 57.51263 33.87931 14.88771 1.000 35.09342 30 GLY C N 1
ATOM 1218 C CA . GLY C 3 31 ? 58.55441 33.82161 15.89631 1.000 36.04917 30 GLY C CA 1
#

Foldseek 3Di:
DDDDDDDDDDDDDDDDDDDDDDDDD/DDDDDDDDDDDDDDDDDDDDDDDDD/DDDDDDDDDDDDDDDDDDDDDDDDDD